Protein AF-A0AAV7VG58-F1 (afdb_monomer_lite)

Secondary structure (DSSP, 8-state):
---HHHHHHHHHHHHHH--EEETTEEE-------HHHHHHHHHTHHHHHHHHHTT--EEEETTTEEEEEETTEEEEESSHHHHHHHHHHHHHHTT--------------------PPP-

Structure (mmCIF, N/CA/C/O backbone):
data_AF-A0AAV7VG58-F1
#
_entry.id   AF-A0AAV7VG58-F1
#
loop_
_atom_site.group_PDB
_atom_site.id
_atom_site.type_symbol
_atom_site.label_atom_id
_atom_site.label_alt_id
_atom_site.label_comp_id
_atom_site.label_asym_id
_atom_site.label_entity_id
_atom_site.label_seq_id
_atom_site.pdbx_PDB_ins_code
_atom_site.Cartn_x
_atom_site.Cartn_y
_atom_site.Cartn_z
_atom_site.occupancy
_atom_site.B_iso_or_equiv
_atom_site.auth_seq_id
_atom_site.auth_comp_id
_atom_site.auth_asym_id
_atom_site.auth_atom_id
_atom_site.pdbx_PDB_model_num
ATOM 1 N N . MET A 1 1 ? 5.046 9.976 28.661 1.00 46.94 1 MET A N 1
ATOM 2 C CA . MET A 1 1 ? 5.224 10.058 27.193 1.00 46.94 1 MET A CA 1
ATOM 3 C C . MET A 1 1 ? 4.741 8.747 26.594 1.00 46.94 1 MET A C 1
ATOM 5 O O . MET A 1 1 ? 5.324 7.727 26.931 1.00 46.94 1 MET A O 1
ATOM 9 N N . LEU A 1 2 ? 3.675 8.738 25.785 1.00 56.25 2 LEU A N 1
ATOM 10 C CA . LEU A 1 2 ? 3.295 7.523 25.050 1.00 56.25 2 LEU A CA 1
ATOM 11 C C . LEU A 1 2 ? 4.379 7.208 24.012 1.00 56.25 2 LEU A C 1
ATOM 13 O O . LEU A 1 2 ? 4.715 8.056 23.184 1.00 56.25 2 LEU A O 1
ATOM 17 N N . SER A 1 3 ? 4.933 6.000 24.071 1.00 68.81 3 SER A N 1
ATOM 18 C CA . SER A 1 3 ? 5.950 5.541 23.130 1.00 68.81 3 SER A CA 1
ATOM 19 C C . SER A 1 3 ? 5.332 5.292 21.751 1.00 68.81 3 SER A C 1
ATOM 21 O O . SER A 1 3 ? 4.213 4.795 21.637 1.00 68.81 3 SER A O 1
ATOM 23 N N . CYS A 1 4 ? 6.070 5.576 20.672 1.00 63.97 4 CYS A N 1
ATOM 24 C CA . CYS A 1 4 ? 5.616 5.257 19.312 1.00 63.97 4 CYS A CA 1
ATOM 25 C C . CYS A 1 4 ? 5.359 3.755 19.108 1.00 63.97 4 CYS A C 1
ATOM 27 O O . CYS A 1 4 ? 4.553 3.380 18.256 1.00 63.97 4 CYS A O 1
ATOM 29 N N . ARG A 1 5 ? 6.013 2.905 19.912 1.00 69.44 5 ARG A N 1
ATOM 30 C CA . ARG A 1 5 ? 5.818 1.454 19.905 1.00 69.44 5 ARG A CA 1
ATOM 31 C C . ARG A 1 5 ? 4.409 1.065 20.355 1.00 69.44 5 ARG A C 1
ATOM 33 O O . ARG A 1 5 ? 3.781 0.254 19.684 1.00 69.44 5 ARG A O 1
ATOM 40 N N . ASP A 1 6 ? 3.903 1.698 21.411 1.00 78.62 6 ASP A N 1
ATOM 41 C CA . ASP A 1 6 ? 2.583 1.397 21.984 1.00 78.62 6 ASP A CA 1
ATOM 42 C C . ASP A 1 6 ? 1.442 1.810 21.045 1.00 78.62 6 ASP A C 1
ATOM 44 O O . ASP A 1 6 ? 0.390 1.171 20.983 1.00 78.62 6 ASP A O 1
ATOM 48 N N . ARG A 1 7 ? 1.668 2.856 20.241 1.00 78.56 7 ARG A N 1
ATOM 49 C CA . ARG A 1 7 ? 0.725 3.273 19.196 1.00 78.56 7 ARG A CA 1
ATOM 50 C C . ARG A 1 7 ? 0.580 2.201 18.116 1.00 78.56 7 ARG A C 1
ATOM 52 O O . ARG A 1 7 ? -0.534 1.837 17.753 1.00 78.56 7 ARG A O 1
ATOM 59 N N . TYR A 1 8 ? 1.702 1.685 17.610 1.00 78.44 8 TYR A N 1
ATOM 60 C CA . TYR A 1 8 ? 1.686 0.678 16.548 1.00 78.44 8 TYR A CA 1
ATOM 61 C C . TYR A 1 8 ? 1.123 -0.662 17.035 1.00 78.44 8 TYR A C 1
ATOM 63 O O . TYR A 1 8 ? 0.368 -1.304 16.309 1.00 78.44 8 TYR A O 1
ATOM 71 N N . THR A 1 9 ? 1.431 -1.073 18.270 1.00 84.25 9 THR A N 1
ATOM 72 C CA . THR A 1 9 ? 0.849 -2.290 18.858 1.00 84.25 9 THR A CA 1
ATOM 73 C C . THR A 1 9 ? -0.660 -2.165 19.033 1.00 84.25 9 THR A C 1
ATOM 75 O O . THR A 1 9 ? -1.371 -3.107 18.699 1.00 84.25 9 THR A O 1
ATOM 78 N N . THR A 1 10 ? -1.159 -1.006 19.470 1.00 84.88 10 THR A N 1
ATOM 79 C CA . THR A 1 10 ? -2.603 -0.762 19.609 1.00 84.88 10 THR A CA 1
ATOM 80 C C . THR A 1 10 ? -3.321 -0.856 18.263 1.00 84.88 10 THR A C 1
ATOM 82 O O . THR A 1 10 ? -4.306 -1.580 18.152 1.00 84.88 10 THR A O 1
ATOM 85 N N . LEU A 1 11 ? -2.803 -0.194 17.220 1.00 83.75 11 LEU A N 1
ATOM 86 C CA . LEU A 1 11 ? -3.375 -0.266 15.867 1.00 83.75 11 LEU A CA 1
ATOM 87 C C . LEU A 1 11 ? -3.339 -1.689 15.302 1.00 83.75 11 LEU A C 1
ATOM 89 O O . LEU A 1 11 ? -4.311 -2.151 14.712 1.00 83.75 11 LEU A O 1
ATOM 93 N N . ARG A 1 12 ? -2.238 -2.412 15.522 1.00 83.69 12 ARG A N 1
ATOM 94 C CA . ARG A 1 12 ? -2.112 -3.803 15.090 1.00 83.69 12 ARG A CA 1
ATOM 95 C C . ARG A 1 12 ? -3.143 -4.702 15.774 1.00 83.69 12 ARG A C 1
ATOM 97 O O . ARG A 1 12 ? -3.837 -5.445 15.091 1.00 83.69 12 ARG A O 1
ATOM 104 N N . LEU A 1 13 ? -3.266 -4.610 17.099 1.00 87.00 13 LEU A N 1
ATOM 105 C CA . LEU A 1 13 ? -4.247 -5.382 17.868 1.00 87.00 13 LEU A CA 1
ATOM 106 C C . LEU A 1 13 ? -5.684 -5.034 17.467 1.00 87.00 13 LEU A C 1
ATOM 108 O O . LEU A 1 13 ? -6.536 -5.915 17.438 1.00 87.00 13 LEU A O 1
ATOM 112 N N . ALA A 1 14 ? -5.945 -3.769 17.142 1.00 84.50 14 ALA A N 1
ATOM 113 C CA . ALA A 1 14 ? -7.234 -3.313 16.646 1.00 84.50 14 ALA A CA 1
ATOM 114 C C . ALA A 1 14 ? -7.604 -3.937 15.293 1.00 84.50 14 ALA A C 1
ATOM 116 O O . ALA A 1 14 ? -8.746 -4.350 15.105 1.00 84.50 14 ALA A O 1
ATOM 117 N N . TRP A 1 15 ? -6.648 -4.034 14.367 1.00 80.81 15 TRP A N 1
ATOM 118 C CA . TRP A 1 15 ? -6.868 -4.636 13.049 1.00 80.81 15 TRP A CA 1
ATOM 119 C C . TRP A 1 15 ? -6.936 -6.160 13.076 1.00 80.81 15 TRP A C 1
ATOM 121 O O . TRP A 1 15 ? -7.698 -6.739 12.313 1.00 80.81 15 TRP A O 1
ATOM 131 N N . GLU A 1 16 ? -6.171 -6.817 13.949 1.00 84.25 16 GLU A N 1
ATOM 132 C CA . GLU A 1 16 ? -6.197 -8.280 14.075 1.00 84.25 16 GLU A CA 1
ATOM 133 C C . GLU A 1 16 ? -7.498 -8.799 14.708 1.00 84.25 16 GLU A C 1
ATOM 135 O O . GLU A 1 16 ? -7.844 -9.959 14.501 1.00 84.25 16 GLU A O 1
ATOM 140 N N . ARG A 1 17 ? -8.201 -7.981 15.506 1.00 79.69 17 ARG A N 1
ATOM 141 C CA . ARG A 1 17 ? -9.309 -8.466 16.343 1.00 79.69 17 ARG A CA 1
ATOM 142 C C . ARG A 1 17 ? -10.713 -8.380 15.739 1.00 79.69 17 ARG A C 1
ATOM 144 O O . ARG A 1 17 ? -11.543 -9.103 16.265 1.00 79.69 17 ARG A O 1
ATOM 151 N N . GLU A 1 18 ? -10.941 -7.603 14.670 1.00 68.12 18 GLU A N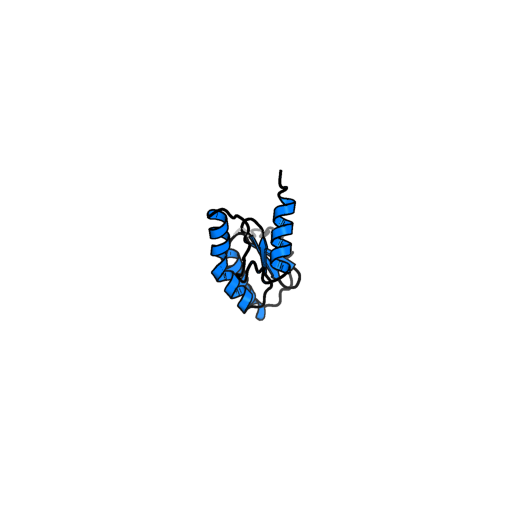 1
ATOM 152 C CA . GLU A 1 18 ? -12.230 -7.387 13.956 1.00 68.12 18 GLU A CA 1
ATOM 153 C C . GLU A 1 18 ? -13.510 -7.189 14.823 1.00 68.12 18 GLU A C 1
ATOM 155 O O . GLU A 1 18 ? -13.581 -7.490 16.008 1.00 68.12 18 GLU A O 1
ATOM 160 N N . PRO A 1 19 ? -14.571 -6.612 14.237 1.00 71.50 19 PRO A N 1
ATOM 161 C CA . PRO A 1 19 ? -14.864 -5.185 14.372 1.00 71.50 19 PRO A CA 1
ATOM 162 C C . PRO A 1 19 ? -14.831 -4.673 15.825 1.00 71.50 19 PRO A C 1
ATOM 164 O O . PRO A 1 19 ? -15.573 -5.125 16.696 1.00 71.50 19 PRO A O 1
ATOM 167 N N . LEU A 1 20 ? -14.033 -3.628 16.061 1.00 82.69 20 LEU A N 1
ATOM 168 C CA . LEU A 1 20 ? -14.108 -2.844 17.293 1.00 82.69 20 LEU A CA 1
ATOM 169 C C . LEU A 1 20 ? -15.486 -2.190 17.386 1.00 82.69 20 LEU A C 1
ATOM 171 O O . LEU A 1 20 ? -15.853 -1.376 16.541 1.00 82.69 20 LEU A O 1
ATOM 175 N N . GLN A 1 21 ? -16.242 -2.549 18.416 1.00 86.94 21 GLN A N 1
ATOM 176 C CA . GLN A 1 21 ? -17.542 -1.962 18.703 1.00 86.94 21 GLN A CA 1
ATOM 177 C C . GLN A 1 21 ? -17.473 -1.209 20.024 1.00 86.94 21 GLN A C 1
ATOM 179 O O . GLN A 1 21 ? -16.997 -1.743 21.025 1.00 86.94 21 GLN A O 1
ATOM 184 N N . ASN A 1 22 ? -17.968 0.023 20.027 1.00 82.00 22 ASN A N 1
ATOM 185 C CA . ASN A 1 22 ? -18.225 0.773 21.247 1.00 82.00 22 ASN A CA 1
ATOM 186 C C . ASN A 1 22 ? -19.676 1.239 21.229 1.00 82.00 22 ASN A C 1
ATOM 188 O O . ASN A 1 22 ? -20.088 1.893 20.275 1.00 82.00 22 ASN A O 1
ATOM 192 N N . GLU A 1 23 ? -20.450 0.868 22.249 1.00 85.94 23 GLU A N 1
ATOM 193 C CA . GLU A 1 23 ? -21.863 1.265 22.388 1.00 85.94 23 GLU A CA 1
ATOM 194 C C . GLU A 1 23 ? -22.712 0.981 21.128 1.00 85.94 23 GLU A C 1
ATOM 196 O O . GLU A 1 23 ? -23.576 1.758 20.735 1.00 85.94 23 GLU A O 1
ATOM 201 N N . GLY A 1 24 ? -22.434 -0.138 20.448 1.00 86.44 24 GLY A N 1
ATOM 202 C CA . GLY A 1 24 ? -23.120 -0.529 19.210 1.00 86.44 24 GLY A CA 1
ATOM 203 C C . GLY A 1 24 ? -22.631 0.178 17.938 1.00 86.44 24 GLY A C 1
ATOM 204 O O . GLY A 1 24 ? -23.105 -0.146 16.852 1.00 86.44 24 GLY A O 1
ATOM 205 N N . SER A 1 25 ? -21.660 1.090 18.036 1.00 85.19 25 SER A N 1
ATOM 206 C CA . SER A 1 25 ? -21.033 1.762 16.891 1.00 85.19 25 SER A CA 1
ATOM 207 C C . SER A 1 25 ? -19.719 1.092 16.494 1.00 85.19 25 SER A C 1
ATOM 209 O O . SER A 1 25 ? -18.881 0.792 17.346 1.00 85.19 25 SER A O 1
ATOM 211 N N . MET A 1 26 ? -19.513 0.887 15.190 1.00 85.88 26 MET A N 1
ATOM 212 C CA . MET A 1 26 ? -18.264 0.344 14.655 1.00 85.88 26 MET A CA 1
ATOM 213 C C . MET A 1 26 ? -17.176 1.420 14.648 1.00 85.88 26 MET A C 1
ATOM 215 O O . MET A 1 26 ? -17.317 2.458 14.002 1.00 85.88 26 MET A O 1
ATOM 219 N N . LEU A 1 27 ? -16.076 1.148 15.341 1.00 84.94 27 LEU A N 1
ATOM 220 C CA . LEU A 1 27 ? -14.896 1.998 15.369 1.00 84.94 27 LEU A CA 1
ATOM 221 C C . LEU A 1 27 ? -13.839 1.455 14.410 1.00 84.94 27 LEU A C 1
ATOM 223 O O . LEU A 1 27 ? -13.434 0.296 14.480 1.00 84.94 27 LEU A O 1
ATOM 227 N N . LEU A 1 28 ? -13.358 2.333 13.535 1.00 81.62 28 LEU A N 1
ATOM 228 C CA . LEU A 1 28 ? -12.239 2.069 12.641 1.00 81.62 28 LEU A CA 1
ATOM 229 C C . LEU A 1 28 ? -11.055 2.907 13.110 1.00 81.62 28 LEU A C 1
ATOM 231 O O . LEU A 1 28 ? -11.125 4.135 13.129 1.00 81.62 28 LEU A O 1
ATOM 235 N N . LEU A 1 29 ? -9.972 2.241 13.500 1.00 82.62 29 LEU A N 1
ATOM 236 C CA . LEU A 1 29 ? -8.737 2.916 13.877 1.00 82.62 29 LEU A CA 1
ATOM 237 C C . LEU A 1 29 ? -7.799 2.964 12.675 1.00 82.62 29 LEU A C 1
ATOM 239 O O . LEU A 1 29 ? -7.496 1.936 12.066 1.00 82.62 29 LEU A O 1
ATOM 243 N N . PHE A 1 30 ? -7.320 4.164 12.361 1.00 76.88 30 PHE A N 1
ATOM 244 C CA . PHE A 1 30 ? -6.329 4.407 11.322 1.00 76.88 30 PHE A CA 1
ATOM 245 C C . PHE A 1 30 ? -5.118 5.121 11.933 1.00 76.88 30 PHE A C 1
ATOM 247 O O . PHE A 1 30 ? -5.272 5.880 12.888 1.00 76.88 30 PHE A O 1
ATOM 254 N N . PRO A 1 31 ? -3.904 4.882 11.422 1.00 77.62 31 PRO A N 1
ATOM 255 C CA . PRO A 1 31 ? -2.741 5.677 11.787 1.00 77.62 31 PRO A CA 1
ATOM 256 C C . PRO A 1 31 ? -2.888 7.131 11.317 1.00 77.62 31 PRO A C 1
ATOM 258 O O . PRO A 1 31 ? -3.419 7.393 10.237 1.00 77.62 31 PRO A O 1
ATOM 261 N N . ASP A 1 32 ? -2.332 8.060 12.096 1.00 81.56 32 ASP A N 1
ATOM 262 C CA . ASP A 1 32 ? -2.250 9.479 11.737 1.00 81.56 32 ASP A CA 1
ATOM 263 C C . ASP A 1 32 ? -1.202 9.688 10.637 1.00 81.56 32 ASP A C 1
ATOM 265 O O . ASP A 1 32 ? -0.007 9.859 10.895 1.00 81.56 32 ASP A O 1
ATOM 269 N N . PHE A 1 33 ? -1.642 9.625 9.385 1.00 77.69 33 PHE A N 1
ATOM 270 C CA . PHE A 1 33 ? -0.803 9.905 8.225 1.00 77.69 33 PHE A CA 1
ATOM 271 C C . PHE A 1 33 ? -0.917 11.368 7.803 1.00 77.69 33 PHE A C 1
ATOM 273 O O . PHE A 1 33 ? -1.996 11.955 7.820 1.00 77.69 33 PHE A O 1
ATOM 280 N N . THR A 1 34 ? 0.204 11.955 7.380 1.00 83.44 34 THR A N 1
ATOM 281 C CA . THR A 1 34 ? 0.189 13.271 6.732 1.00 83.44 34 THR A CA 1
ATOM 282 C C . THR A 1 34 ? -0.512 13.176 5.375 1.00 83.44 34 THR A C 1
ATOM 284 O O . THR A 1 34 ? -0.525 12.112 4.749 1.00 83.44 34 THR A O 1
ATOM 287 N N . LEU A 1 35 ? -1.049 14.297 4.881 1.00 83.94 35 LEU A N 1
ATOM 288 C CA . LEU A 1 35 ? -1.733 14.344 3.583 1.00 83.94 35 LEU A CA 1
ATOM 289 C C . LEU A 1 35 ? -0.857 13.778 2.451 1.00 83.94 35 LEU A C 1
ATOM 291 O O . LEU A 1 35 ? -1.293 12.906 1.708 1.00 83.94 35 LEU A O 1
ATOM 295 N N . ALA A 1 36 ? 0.416 14.180 2.395 1.00 82.25 36 ALA A N 1
ATOM 296 C CA . ALA A 1 36 ? 1.369 13.696 1.394 1.00 82.25 36 ALA A CA 1
ATOM 297 C C . ALA A 1 36 ? 1.556 12.165 1.429 1.00 82.25 36 ALA A C 1
ATOM 299 O O . ALA A 1 36 ? 1.733 11.523 0.392 1.00 82.25 36 ALA A O 1
ATOM 300 N N . MET A 1 37 ? 1.494 11.560 2.619 1.00 82.31 37 MET A N 1
ATOM 301 C CA . MET A 1 37 ? 1.597 10.113 2.781 1.00 82.31 37 MET A CA 1
ATOM 302 C C . MET A 1 37 ? 0.321 9.398 2.315 1.00 82.31 37 MET A C 1
ATOM 304 O O . MET A 1 37 ? 0.404 8.371 1.634 1.00 82.31 37 MET A O 1
ATOM 308 N N . GLN A 1 38 ? -0.854 9.949 2.637 1.00 83.31 38 GLN A N 1
ATOM 309 C CA . GLN A 1 38 ? -2.139 9.435 2.156 1.00 83.31 38 GLN A CA 1
ATOM 310 C C . GLN A 1 38 ? -2.217 9.503 0.629 1.00 83.31 38 GLN A C 1
ATOM 312 O O . GLN A 1 38 ? -2.548 8.505 -0.009 1.00 83.31 38 GLN A O 1
ATOM 317 N N . GLU A 1 39 ? -1.823 10.629 0.037 1.00 86.62 39 GLU A N 1
ATOM 318 C CA . GLU A 1 39 ? -1.729 10.802 -1.413 1.00 86.62 39 GLU A CA 1
ATOM 319 C C . GLU A 1 39 ? -0.763 9.790 -2.039 1.00 86.62 39 GLU A C 1
ATOM 321 O O . GLU A 1 39 ? -1.099 9.151 -3.036 1.00 86.62 39 GLU A O 1
ATOM 326 N N . GLY A 1 40 ? 0.409 9.577 -1.433 1.00 84.50 40 GLY A N 1
ATOM 327 C CA . GLY A 1 40 ? 1.356 8.540 -1.848 1.00 84.50 40 GLY A CA 1
ATOM 328 C C . GLY A 1 40 ? 0.726 7.146 -1.859 1.00 84.50 40 GLY A C 1
ATOM 329 O O . GLY A 1 40 ? 0.789 6.441 -2.864 1.00 84.50 40 GLY A O 1
ATOM 330 N N . CYS A 1 41 ? 0.041 6.767 -0.780 1.00 82.38 41 CYS A N 1
ATOM 331 C CA . CYS A 1 41 ? -0.661 5.486 -0.675 1.00 82.38 41 CYS A CA 1
ATOM 332 C C . CYS A 1 41 ? -1.834 5.360 -1.666 1.00 82.38 41 CYS A C 1
ATOM 334 O O . CYS A 1 41 ? -2.132 4.248 -2.124 1.00 82.38 41 CYS A O 1
ATOM 336 N N . GLN A 1 42 ? -2.486 6.481 -1.990 1.00 85.00 42 GLN A N 1
ATOM 337 C CA . GLN A 1 42 ? -3.600 6.573 -2.933 1.00 85.00 42 GLN A CA 1
ATOM 338 C C . GLN A 1 42 ? -3.139 6.415 -4.385 1.00 85.00 42 GLN A C 1
ATOM 340 O O . GLN A 1 42 ? -3.858 5.820 -5.188 1.00 85.00 42 GLN A O 1
ATOM 345 N N . LYS A 1 43 ? -1.922 6.859 -4.730 1.00 86.25 43 LYS A N 1
ATOM 346 C CA . LYS A 1 43 ? -1.335 6.648 -6.070 1.00 86.25 43 LYS A CA 1
ATOM 347 C C . LYS A 1 43 ? -1.254 5.165 -6.444 1.00 86.25 43 LYS A C 1
ATOM 349 O O . LYS A 1 43 ? -1.401 4.813 -7.610 1.00 86.25 43 LYS A O 1
ATOM 354 N N . TYR A 1 44 ? -1.102 4.281 -5.458 1.00 84.19 44 TYR A N 1
ATOM 355 C CA . TYR A 1 44 ? -1.095 2.834 -5.677 1.00 84.19 44 TYR A CA 1
ATOM 356 C C . TYR A 1 44 ? -2.490 2.207 -5.786 1.00 84.19 44 TYR A C 1
ATOM 358 O O . TYR A 1 44 ? -2.579 1.003 -6.002 1.00 84.19 44 TYR A O 1
ATOM 366 N N . SER A 1 45 ? -3.589 2.952 -5.634 1.00 84.50 45 SER A N 1
ATOM 367 C CA . SER A 1 45 ? -4.944 2.375 -5.624 1.00 84.50 45 SER A CA 1
ATOM 368 C C . SER A 1 45 ? -5.294 1.633 -6.916 1.00 84.50 45 SER A C 1
ATOM 370 O O . SER A 1 45 ? -5.856 0.541 -6.851 1.00 84.50 45 SER A O 1
ATOM 372 N N . VAL A 1 46 ? -4.888 2.166 -8.073 1.00 84.88 46 VAL A N 1
ATOM 373 C CA . VAL A 1 46 ? -5.074 1.502 -9.376 1.00 84.88 46 VAL A CA 1
ATOM 374 C C . VAL A 1 46 ? -4.285 0.190 -9.428 1.00 84.88 46 VAL A C 1
ATOM 376 O O . VAL A 1 46 ? -4.826 -0.858 -9.770 1.00 84.88 46 VAL A O 1
ATOM 379 N N . VAL A 1 47 ? -3.024 0.233 -8.997 1.00 86.31 47 VAL A N 1
ATOM 380 C CA . VAL A 1 47 ? -2.103 -0.910 -9.002 1.00 86.31 47 VAL A CA 1
ATOM 381 C C . VAL A 1 47 ? -2.55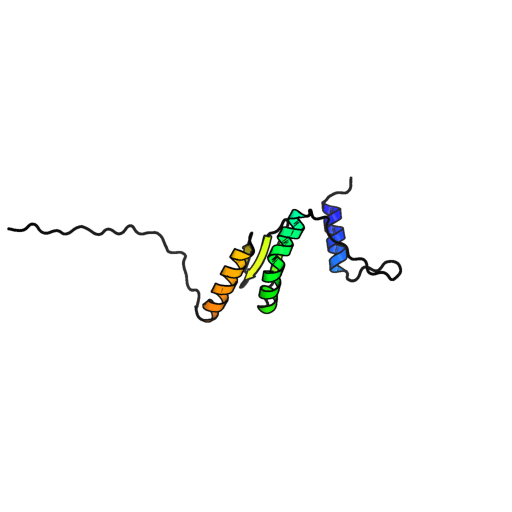7 -2.016 -8.048 1.00 86.31 47 VAL A C 1
ATOM 383 O O . VAL A 1 47 ? -2.499 -3.191 -8.398 1.00 86.31 47 VAL A O 1
ATOM 386 N N . LYS A 1 48 ? -3.076 -1.663 -6.865 1.00 87.19 48 LYS A N 1
ATOM 387 C CA . LYS A 1 48 ? -3.636 -2.629 -5.905 1.00 87.19 48 LYS A CA 1
ATOM 388 C C . LYS A 1 48 ? -4.739 -3.466 -6.537 1.00 87.19 48 LYS A C 1
ATOM 390 O O . LYS A 1 48 ? -4.801 -4.662 -6.279 1.00 87.19 48 LYS A O 1
ATOM 395 N N . ASN A 1 49 ? -5.604 -2.851 -7.345 1.00 86.38 49 ASN A N 1
ATOM 396 C CA . ASN A 1 49 ? -6.682 -3.582 -7.999 1.00 86.38 49 ASN A CA 1
ATOM 397 C C . ASN A 1 49 ? -6.130 -4.602 -9.002 1.00 86.38 49 ASN A C 1
ATOM 399 O O . ASN A 1 49 ? -6.536 -5.762 -8.979 1.00 86.38 49 ASN A O 1
ATOM 403 N N . THR A 1 50 ? -5.143 -4.203 -9.807 1.00 85.25 50 THR A N 1
ATOM 404 C CA . THR A 1 50 ? -4.445 -5.107 -10.732 1.00 85.25 50 THR A CA 1
ATOM 405 C C . THR A 1 50 ? -3.782 -6.270 -9.993 1.00 85.25 50 THR A C 1
ATOM 407 O O . THR A 1 50 ? -3.997 -7.421 -10.364 1.00 85.25 50 THR A O 1
ATOM 410 N N . LEU A 1 51 ? -3.052 -6.001 -8.905 1.00 86.88 51 LEU A N 1
ATOM 411 C CA . LEU A 1 51 ? -2.390 -7.040 -8.106 1.00 86.88 51 LEU A CA 1
ATOM 412 C C . LEU A 1 51 ? -3.394 -8.010 -7.465 1.00 86.88 51 LEU A C 1
ATOM 414 O O . LEU A 1 51 ? -3.166 -9.218 -7.479 1.00 86.88 51 LEU A O 1
ATOM 418 N N . ARG A 1 52 ? -4.534 -7.503 -6.970 1.00 86.25 52 ARG A N 1
ATOM 419 C CA . ARG A 1 52 ? -5.638 -8.337 -6.459 1.00 86.25 52 ARG A CA 1
ATOM 420 C C . ARG A 1 52 ? -6.221 -9.233 -7.545 1.00 86.25 52 ARG A C 1
ATOM 422 O O . ARG A 1 52 ? -6.409 -10.419 -7.299 1.00 86.25 52 ARG A O 1
ATOM 429 N N . CYS A 1 53 ? -6.465 -8.691 -8.740 1.00 83.38 53 CYS A N 1
ATOM 430 C CA . CYS A 1 53 ? -6.966 -9.466 -9.879 1.00 83.38 53 CYS A CA 1
ATOM 431 C C . CYS A 1 53 ? -5.970 -10.548 -10.326 1.00 83.38 53 CYS A C 1
ATOM 433 O O . CYS A 1 53 ? -6.378 -11.604 -10.797 1.00 83.38 53 CYS A O 1
ATOM 435 N N . GLN A 1 54 ? -4.668 -10.304 -10.159 1.00 82.12 54 GLN A N 1
ATOM 436 C CA . GLN A 1 54 ? -3.604 -11.269 -10.447 1.00 82.12 54 GLN A CA 1
ATOM 437 C C . GLN A 1 54 ? -3.344 -12.266 -9.304 1.00 82.12 54 GLN A C 1
ATOM 439 O O . GLN A 1 54 ? -2.528 -13.170 -9.471 1.00 82.12 54 GLN A O 1
ATOM 444 N N . GLY A 1 55 ? -4.011 -12.120 -8.154 1.00 83.56 55 GLY A N 1
ATOM 445 C CA . GLY A 1 55 ? -3.823 -12.985 -6.986 1.00 83.56 55 GLY A CA 1
ATOM 446 C C . GLY A 1 55 ? -2.475 -12.807 -6.275 1.00 83.56 55 GLY A C 1
ATOM 447 O O . GLY A 1 55 ? -2.076 -13.670 -5.496 1.00 83.56 55 GLY A O 1
ATOM 448 N N . LEU A 1 56 ? -1.763 -11.703 -6.527 1.00 85.81 56 LEU A N 1
ATOM 449 C CA . LEU A 1 56 ? -0.467 -11.423 -5.912 1.00 85.81 56 LEU A CA 1
ATOM 450 C C . LEU A 1 56 ? -0.649 -10.808 -4.522 1.00 85.81 56 LEU A C 1
ATOM 452 O O . LEU A 1 56 ? -1.415 -9.856 -4.334 1.00 85.81 56 LEU A O 1
ATOM 456 N N . LYS A 1 57 ? 0.095 -11.325 -3.540 1.00 87.75 57 LYS A N 1
ATOM 457 C CA . LYS A 1 57 ? 0.137 -10.732 -2.201 1.00 87.75 57 LYS A CA 1
ATOM 458 C C . LYS A 1 57 ? 0.958 -9.452 -2.247 1.00 87.75 57 LYS A C 1
ATOM 460 O O . LYS A 1 57 ? 2.047 -9.409 -2.818 1.00 87.75 57 LYS A O 1
ATOM 465 N N . TYR A 1 58 ? 0.451 -8.412 -1.603 1.00 89.56 58 TYR A N 1
ATOM 466 C CA . TYR A 1 58 ? 1.149 -7.142 -1.498 1.00 89.56 58 TYR A CA 1
ATOM 467 C C . TYR A 1 58 ? 0.951 -6.520 -0.119 1.00 89.56 58 TYR A C 1
ATOM 469 O O . TYR A 1 58 ? -0.011 -6.819 0.589 1.00 89.56 58 TYR A O 1
ATOM 477 N N . ASN A 1 59 ? 1.862 -5.628 0.251 1.00 86.38 59 ASN A N 1
ATOM 478 C CA . ASN A 1 59 ? 1.792 -4.833 1.465 1.00 86.38 59 ASN A CA 1
ATOM 479 C C . ASN A 1 59 ? 2.319 -3.418 1.196 1.00 86.38 59 ASN A C 1
ATOM 481 O O . ASN A 1 59 ? 3.232 -3.244 0.392 1.00 86.38 59 ASN A O 1
ATOM 485 N N . ILE A 1 60 ? 1.769 -2.407 1.867 1.00 83.94 60 ILE A N 1
ATOM 486 C CA . ILE A 1 60 ? 2.335 -1.054 1.843 1.00 83.94 60 ILE A CA 1
ATOM 487 C C . ILE A 1 60 ? 3.239 -0.895 3.056 1.00 83.94 60 ILE A C 1
ATOM 489 O O . ILE A 1 60 ? 2.799 -1.015 4.198 1.00 83.94 60 ILE A O 1
ATOM 493 N N . LEU A 1 61 ? 4.504 -0.591 2.800 1.00 81.50 61 LEU A N 1
ATOM 494 C CA . LEU A 1 61 ? 5.452 -0.190 3.823 1.00 81.50 61 LEU A CA 1
ATOM 495 C C . LEU A 1 61 ? 5.391 1.326 4.005 1.00 81.50 61 LEU A C 1
ATOM 497 O O . LEU A 1 61 ? 5.274 2.091 3.042 1.00 81.50 61 LEU A O 1
ATOM 501 N N . TYR A 1 62 ? 5.512 1.754 5.258 1.00 70.31 62 TYR A N 1
ATOM 502 C CA . TYR A 1 62 ? 5.709 3.158 5.584 1.00 70.31 62 TYR A CA 1
ATOM 503 C C . TYR A 1 62 ? 7.008 3.668 4.931 1.00 70.31 62 TYR A C 1
ATOM 505 O O . TYR A 1 62 ? 8.019 2.964 5.004 1.00 70.31 62 TYR A O 1
ATOM 513 N N . PRO A 1 63 ? 7.037 4.886 4.358 1.00 66.12 63 PRO A N 1
ATOM 514 C CA . PRO A 1 63 ? 5.933 5.847 4.249 1.00 66.12 63 PRO A CA 1
ATOM 515 C C . PRO A 1 63 ? 5.018 5.657 3.020 1.00 66.12 63 PRO A C 1
ATOM 517 O O . PRO A 1 63 ? 3.850 6.007 3.091 1.00 66.12 63 PRO A O 1
ATOM 520 N N . ALA A 1 64 ? 5.485 5.106 1.898 1.00 82.88 64 ALA A N 1
ATOM 521 C CA . ALA A 1 64 ? 4.639 4.877 0.714 1.00 82.88 64 ALA A CA 1
ATOM 522 C C . ALA A 1 64 ? 5.316 3.937 -0.298 1.00 82.88 64 ALA A C 1
ATOM 524 O O . ALA A 1 64 ? 5.412 4.250 -1.486 1.00 82.88 64 ALA A O 1
ATOM 525 N N . LEU A 1 65 ? 5.831 2.803 0.174 1.00 83.31 65 LEU A N 1
ATOM 526 C CA . LEU A 1 65 ? 6.481 1.809 -0.682 1.00 83.31 65 LEU A CA 1
ATOM 527 C C . LEU A 1 65 ? 5.571 0.595 -0.838 1.00 83.31 65 LEU A C 1
ATOM 529 O O . LEU A 1 65 ? 5.024 0.100 0.148 1.00 83.31 65 LEU A O 1
ATOM 533 N N . LEU A 1 66 ? 5.415 0.092 -2.058 1.00 87.75 66 LEU A N 1
ATOM 534 C CA . LEU A 1 66 ? 4.627 -1.108 -2.314 1.00 87.75 66 LEU A CA 1
ATOM 535 C C . LEU A 1 66 ? 5.546 -2.328 -2.344 1.00 87.75 66 LEU A C 1
ATOM 537 O O . LEU A 1 66 ? 6.393 -2.451 -3.221 1.00 87.75 66 LEU A O 1
ATOM 541 N N . ARG A 1 67 ? 5.368 -3.246 -1.396 1.00 88.38 67 ARG A N 1
ATOM 542 C CA . ARG A 1 67 ? 6.018 -4.558 -1.389 1.00 88.38 67 ARG A CA 1
ATOM 543 C C . ARG A 1 67 ? 5.095 -5.571 -2.053 1.00 88.38 67 ARG A C 1
ATOM 545 O O . ARG A 1 67 ? 3.967 -5.737 -1.599 1.00 88.38 67 ARG A O 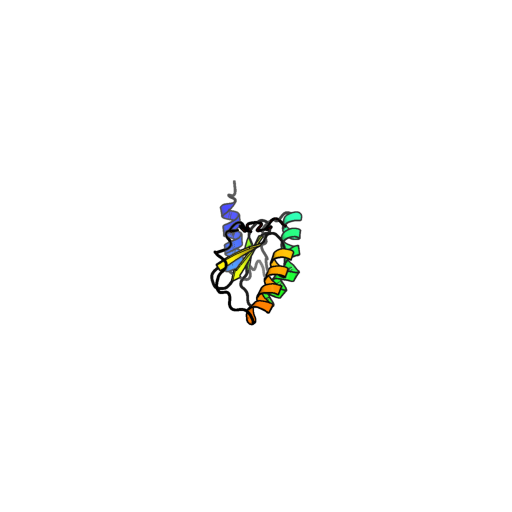1
ATOM 552 N N . VAL A 1 68 ? 5.575 -6.271 -3.071 1.00 88.19 68 VAL A N 1
ATOM 553 C CA . VAL A 1 68 ? 4.847 -7.346 -3.761 1.00 88.19 68 VAL A CA 1
ATOM 554 C C . VAL A 1 68 ? 5.606 -8.654 -3.566 1.00 88.19 68 VAL A C 1
ATOM 556 O O . VAL A 1 68 ? 6.833 -8.675 -3.634 1.00 88.19 68 VAL A O 1
ATOM 559 N N . GLU A 1 69 ? 4.888 -9.731 -3.261 1.00 86.44 69 GLU A N 1
ATOM 560 C CA . GLU A 1 69 ? 5.437 -11.086 -3.193 1.00 86.44 69 GLU A CA 1
ATOM 561 C C . GLU A 1 69 ? 5.278 -11.774 -4.549 1.00 86.44 69 GLU A C 1
ATOM 563 O O . GLU A 1 69 ? 4.170 -11.890 -5.075 1.00 86.44 69 GLU A O 1
ATOM 568 N N . ILE A 1 70 ? 6.399 -12.212 -5.107 1.00 82.31 70 ILE A N 1
ATOM 569 C CA . ILE A 1 70 ? 6.525 -12.819 -6.425 1.00 82.31 70 ILE A CA 1
ATOM 570 C C . ILE A 1 70 ? 7.355 -14.082 -6.260 1.00 82.31 70 ILE A C 1
ATOM 572 O O . ILE A 1 70 ? 8.529 -13.996 -5.917 1.00 82.31 70 ILE A O 1
ATOM 576 N N . ASP A 1 71 ? 6.746 -15.247 -6.481 1.00 80.81 71 ASP A N 1
ATOM 577 C CA . ASP A 1 71 ? 7.455 -16.533 -6.543 1.00 80.81 71 ASP A CA 1
ATOM 578 C C . ASP A 1 71 ? 8.361 -16.788 -5.310 1.00 80.81 71 ASP A C 1
ATOM 580 O O . ASP A 1 71 ? 9.454 -17.339 -5.399 1.00 80.81 71 ASP A O 1
ATOM 584 N N . GLY A 1 72 ? 7.899 -16.346 -4.130 1.00 82.81 72 GLY A N 1
ATOM 585 C CA . GLY A 1 72 ? 8.615 -16.452 -2.850 1.00 82.81 72 GLY A CA 1
ATOM 586 C C . GLY A 1 72 ? 9.622 -15.329 -2.560 1.00 82.81 72 GLY A C 1
ATOM 587 O O . GLY A 1 72 ? 10.165 -15.272 -1.457 1.00 82.81 72 GLY A O 1
ATOM 588 N N . GLN A 1 73 ? 9.852 -14.412 -3.500 1.00 85.06 73 GLN A N 1
ATOM 589 C CA . GLN A 1 73 ? 10.678 -13.217 -3.324 1.00 85.06 73 GLN A CA 1
ATOM 590 C C . GLN A 1 73 ? 9.830 -11.965 -3.102 1.00 85.06 73 GLN A C 1
ATOM 592 O O . GLN A 1 73 ? 8.656 -11.898 -3.461 1.00 85.06 73 GLN A O 1
ATOM 597 N N . HIS A 1 74 ? 10.430 -10.944 -2.492 1.00 85.50 74 HIS A N 1
ATOM 598 C CA . HIS A 1 74 ? 9.765 -9.671 -2.242 1.00 85.50 74 HIS A CA 1
ATOM 599 C C . HIS A 1 74 ? 10.419 -8.552 -3.042 1.00 85.50 74 HIS A C 1
ATOM 601 O O . HIS A 1 74 ? 11.576 -8.214 -2.802 1.00 85.50 74 HIS A O 1
ATOM 607 N N . CYS A 1 75 ? 9.649 -7.933 -3.929 1.00 87.19 75 CYS A N 1
ATOM 608 C CA . CYS A 1 75 ? 10.056 -6.739 -4.661 1.00 87.19 75 CYS A CA 1
ATOM 609 C C . CYS A 1 75 ? 9.440 -5.507 -3.995 1.00 87.19 75 CYS A C 1
ATOM 611 O O . CYS A 1 75 ? 8.276 -5.538 -3.589 1.00 87.19 75 CYS A O 1
ATOM 613 N N . ILE A 1 76 ? 10.215 -4.432 -3.856 1.00 87.31 76 ILE A N 1
ATOM 614 C CA . ILE A 1 76 ? 9.764 -3.171 -3.258 1.00 87.31 76 ILE A CA 1
ATOM 615 C C . ILE A 1 76 ? 9.791 -2.097 -4.338 1.00 87.31 76 ILE A C 1
ATOM 617 O O . ILE A 1 76 ? 10.814 -1.897 -4.985 1.00 87.31 76 ILE A O 1
ATOM 621 N N . PHE A 1 77 ? 8.675 -1.396 -4.493 1.00 86.75 77 PHE A N 1
ATOM 622 C CA . PHE A 1 77 ? 8.487 -0.363 -5.500 1.00 86.75 77 PHE A CA 1
ATOM 623 C C . PHE A 1 77 ? 8.193 0.981 -4.840 1.00 86.75 77 PHE A C 1
ATOM 625 O O . PHE A 1 77 ? 7.402 1.065 -3.894 1.00 86.75 77 PHE A O 1
ATOM 632 N N . SER A 1 78 ? 8.825 2.030 -5.363 1.00 83.44 78 SER A N 1
ATOM 633 C CA . SER A 1 78 ? 8.676 3.409 -4.882 1.00 83.44 78 SER A CA 1
ATOM 634 C C . SER A 1 78 ? 7.700 4.228 -5.721 1.00 83.44 78 SER A C 1
ATOM 636 O O . SER A 1 78 ? 7.272 5.299 -5.284 1.00 83.44 78 SER A O 1
ATOM 638 N N . THR A 1 79 ? 7.342 3.746 -6.915 1.00 85.06 79 THR A N 1
ATOM 639 C CA . THR A 1 79 ? 6.366 4.401 -7.783 1.00 85.06 79 THR A CA 1
ATOM 640 C C . THR A 1 79 ? 5.350 3.400 -8.334 1.00 85.06 79 THR A C 1
ATOM 642 O O . THR A 1 79 ? 5.657 2.220 -8.505 1.00 85.06 79 THR A O 1
ATOM 645 N N . PRO A 1 80 ? 4.111 3.837 -8.625 1.00 85.44 80 PRO A N 1
ATOM 646 C CA . PRO A 1 80 ? 3.116 2.970 -9.250 1.00 85.44 80 PRO A CA 1
ATOM 647 C C . PRO A 1 80 ? 3.477 2.614 -10.700 1.00 85.44 80 PRO A C 1
ATOM 649 O O . PRO A 1 80 ? 3.033 1.576 -11.182 1.00 85.44 80 PRO A O 1
ATOM 652 N N . ALA A 1 81 ? 4.265 3.453 -11.384 1.00 84.75 81 ALA A N 1
ATOM 653 C CA . ALA A 1 81 ? 4.689 3.222 -12.762 1.00 84.75 81 ALA A CA 1
ATOM 654 C C . ALA A 1 81 ? 5.563 1.966 -12.866 1.00 84.75 81 ALA A C 1
ATOM 656 O O . ALA A 1 81 ? 5.247 1.092 -13.671 1.00 84.75 81 ALA A O 1
ATOM 657 N N . ASP A 1 82 ? 6.546 1.826 -11.969 1.00 84.50 82 ASP A N 1
ATOM 658 C CA . ASP A 1 82 ? 7.434 0.655 -11.914 1.00 84.50 82 ASP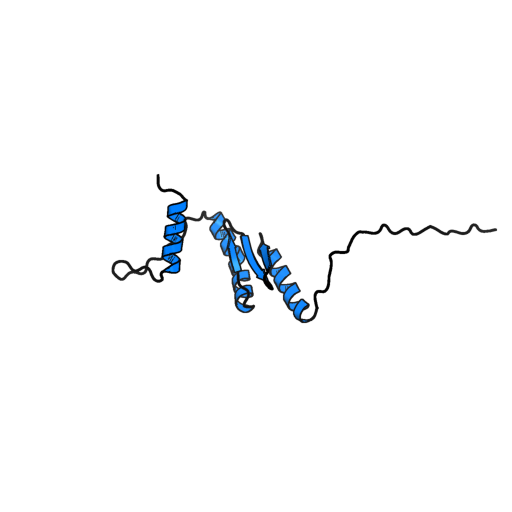 A CA 1
ATOM 659 C C . ASP A 1 82 ? 6.637 -0.644 -11.730 1.00 84.50 82 ASP A C 1
ATOM 661 O O . ASP A 1 82 ? 6.927 -1.669 -12.341 1.00 84.50 82 ASP A O 1
ATOM 665 N N . VAL A 1 83 ? 5.575 -0.602 -10.916 1.00 84.25 83 VAL A N 1
ATOM 666 C CA . VAL A 1 83 ? 4.723 -1.776 -10.684 1.00 84.25 83 VAL A CA 1
ATOM 667 C C . VAL A 1 83 ? 3.890 -2.108 -11.918 1.00 84.25 83 VAL A C 1
ATOM 669 O O . VAL A 1 83 ? 3.674 -3.281 -12.211 1.00 84.25 83 VAL A O 1
ATOM 672 N N . ILE A 1 84 ? 3.393 -1.099 -12.637 1.00 84.25 84 ILE A N 1
ATOM 673 C CA . ILE A 1 84 ? 2.622 -1.307 -13.869 1.00 84.25 84 ILE A CA 1
ATOM 674 C C . ILE A 1 84 ? 3.514 -1.916 -14.950 1.00 84.25 84 ILE A C 1
ATOM 676 O O . ILE A 1 84 ? 3.090 -2.862 -15.609 1.00 84.25 84 ILE A O 1
ATOM 680 N N . GLU A 1 85 ? 4.725 -1.393 -15.126 1.00 84.75 85 GLU A N 1
ATOM 681 C CA . GLU A 1 85 ? 5.714 -1.938 -16.059 1.00 84.75 85 GLU A CA 1
ATOM 682 C C . GLU A 1 85 ? 6.068 -3.384 -15.696 1.00 84.75 85 GLU A C 1
ATOM 684 O O . GLU A 1 85 ? 5.955 -4.278 -16.535 1.00 84.75 85 GLU A O 1
ATOM 689 N N . PHE A 1 86 ? 6.324 -3.648 -14.414 1.00 81.75 86 PHE A N 1
ATOM 690 C CA . PHE A 1 86 ? 6.524 -5.001 -13.904 1.00 81.75 86 PHE A CA 1
ATOM 691 C C . PHE A 1 86 ? 5.327 -5.930 -14.189 1.00 81.75 86 PHE A C 1
ATOM 693 O O . PHE A 1 86 ? 5.495 -7.068 -14.627 1.00 81.75 86 PHE A O 1
ATOM 700 N N . CYS A 1 87 ? 4.094 -5.452 -13.987 1.00 77.00 87 CYS A N 1
ATOM 701 C CA . CYS A 1 87 ? 2.886 -6.232 -14.260 1.00 77.00 87 CYS A CA 1
ATOM 702 C C . CYS A 1 87 ? 2.703 -6.538 -15.752 1.00 77.00 87 CYS A C 1
ATOM 704 O O . CYS A 1 87 ? 2.141 -7.585 -16.071 1.00 77.00 87 CYS A O 1
ATOM 706 N N . LYS A 1 88 ? 3.140 -5.645 -16.652 1.00 79.44 88 LYS A N 1
ATOM 707 C CA . LYS A 1 88 ? 3.088 -5.866 -18.106 1.00 79.44 88 LYS A CA 1
ATOM 708 C C . LYS A 1 88 ? 4.047 -6.978 -18.521 1.00 79.44 88 LYS A C 1
ATOM 710 O O . LYS A 1 88 ? 3.594 -7.941 -19.131 1.00 79.44 88 LYS A O 1
ATOM 715 N N . HIS A 1 89 ? 5.308 -6.906 -18.092 1.00 73.00 89 HIS A N 1
ATOM 716 C CA . HIS A 1 89 ? 6.296 -7.948 -18.387 1.00 73.00 89 HIS A CA 1
ATOM 717 C C . HIS A 1 89 ? 5.884 -9.314 -17.829 1.00 73.00 89 HIS A C 1
ATOM 719 O O . HIS A 1 89 ? 5.943 -10.313 -18.536 1.00 73.00 89 HIS A O 1
ATOM 725 N N . ARG A 1 90 ? 5.289 -9.370 -16.630 1.00 66.31 90 ARG A N 1
ATOM 726 C CA . ARG A 1 90 ? 4.793 -10.643 -16.072 1.00 66.31 90 ARG A CA 1
ATOM 727 C C . ARG A 1 90 ? 3.683 -11.300 -16.910 1.00 66.31 90 ARG A C 1
ATOM 729 O O . ARG A 1 90 ? 3.521 -12.519 -16.869 1.00 66.31 90 ARG A O 1
ATOM 736 N N . VAL A 1 91 ? 2.869 -10.521 -17.630 1.00 59.34 91 VAL A N 1
ATOM 737 C CA . VAL A 1 91 ? 1.860 -11.080 -18.551 1.00 59.34 91 VAL A CA 1
ATOM 738 C C . VAL A 1 91 ? 2.537 -11.702 -19.776 1.00 59.34 91 VAL A C 1
ATOM 740 O O . VAL A 1 91 ? 2.081 -12.747 -20.238 1.00 59.34 91 VAL A O 1
ATOM 743 N N . GLU A 1 92 ? 3.636 -11.112 -20.247 1.00 53.72 92 GLU A N 1
ATOM 744 C CA . GLU A 1 92 ? 4.456 -11.614 -21.359 1.00 53.72 92 GLU A CA 1
ATOM 745 C C . GLU A 1 92 ? 5.226 -12.888 -20.957 1.00 53.72 92 GLU A C 1
ATOM 747 O O . GLU A 1 92 ? 5.288 -13.847 -21.727 1.00 53.72 92 GLU A O 1
ATOM 752 N N . ASP A 1 93 ? 5.685 -12.967 -19.706 1.00 48.88 93 ASP A N 1
ATOM 753 C CA . ASP A 1 93 ? 6.455 -14.094 -19.158 1.00 48.88 93 ASP A CA 1
ATOM 754 C C . ASP A 1 93 ? 5.648 -15.369 -18.914 1.00 48.88 93 ASP A C 1
ATOM 756 O O . ASP A 1 93 ? 6.222 -16.451 -18.785 1.00 48.88 93 ASP A O 1
ATOM 760 N N . ARG A 1 94 ? 4.307 -15.318 -18.946 1.00 48.91 94 ARG A N 1
ATOM 761 C CA . ARG A 1 94 ? 3.532 -16.568 -19.083 1.00 48.91 94 ARG A CA 1
ATOM 762 C C . ARG A 1 94 ? 3.875 -17.318 -20.379 1.00 48.91 94 ARG A C 1
ATOM 764 O O . ARG A 1 94 ? 3.560 -18.500 -20.477 1.00 48.91 94 ARG A O 1
ATOM 771 N N . ASN A 1 95 ? 4.536 -16.647 -21.327 1.00 43.56 95 ASN A N 1
ATOM 772 C CA . ASN A 1 95 ? 5.131 -17.205 -22.535 1.00 43.56 95 ASN A CA 1
ATOM 773 C C . ASN A 1 95 ? 6.674 -17.197 -22.537 1.00 43.56 95 ASN A C 1
ATOM 775 O O . ASN A 1 95 ? 7.263 -17.549 -23.558 1.00 43.56 95 ASN A O 1
ATOM 779 N N . PHE A 1 96 ? 7.344 -16.832 -21.438 1.00 35.97 96 PHE A N 1
ATOM 780 C CA . PHE A 1 96 ? 8.805 -16.741 -21.384 1.00 35.97 96 PHE A CA 1
ATOM 781 C C . PHE A 1 96 ? 9.367 -17.296 -20.068 1.00 35.97 96 PHE A C 1
ATOM 783 O O . PHE A 1 96 ? 9.240 -16.728 -18.988 1.00 35.97 96 PHE A O 1
ATOM 790 N N . SER A 1 97 ? 10.007 -18.460 -20.189 1.00 31.03 97 SER A N 1
ATOM 791 C CA . SER A 1 97 ? 10.736 -19.135 -19.119 1.00 31.03 97 SER A CA 1
ATOM 792 C C . SER A 1 97 ? 12.004 -18.354 -18.774 1.00 31.03 97 SER A C 1
ATOM 794 O O . SER A 1 97 ? 12.964 -18.357 -19.546 1.00 31.03 97 SER A O 1
ATOM 796 N N . TRP A 1 98 ? 12.042 -17.730 -17.597 1.00 34.66 98 TRP A N 1
ATOM 797 C CA . TRP A 1 98 ? 13.231 -17.058 -17.075 1.00 34.66 98 TRP A CA 1
ATOM 798 C C . TRP A 1 98 ? 14.329 -18.054 -16.689 1.00 34.66 98 TRP A C 1
ATOM 800 O O . TRP A 1 98 ? 14.451 -18.458 -15.533 1.00 34.66 98 TRP A O 1
ATOM 810 N N . HIS A 1 99 ? 15.185 -18.400 -17.647 1.00 34.44 99 HIS A N 1
ATOM 811 C CA . HIS A 1 99 ? 16.553 -18.787 -17.331 1.00 34.44 99 HIS A CA 1
ATOM 812 C C . HIS A 1 99 ? 17.502 -17.621 -17.622 1.00 34.44 99 HIS A C 1
ATOM 814 O O . HIS A 1 99 ? 17.695 -17.228 -18.765 1.00 34.44 99 HIS A O 1
ATOM 820 N N . ASN A 1 100 ? 18.098 -17.141 -16.528 1.00 42.28 100 ASN A N 1
ATOM 821 C CA . ASN A 1 100 ? 19.356 -16.411 -16.395 1.00 42.28 100 ASN A CA 1
ATOM 822 C C . ASN A 1 100 ? 19.546 -15.084 -17.137 1.00 42.28 100 ASN A C 1
ATOM 824 O O . ASN A 1 100 ? 19.716 -15.017 -18.348 1.00 42.28 100 ASN A O 1
ATOM 828 N N . THR A 1 101 ? 19.782 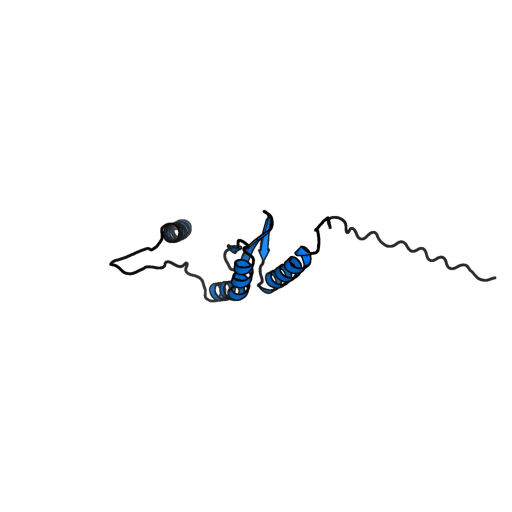-14.032 -16.352 1.00 44.47 101 THR A N 1
ATOM 829 C CA . THR A 1 101 ? 20.750 -12.994 -16.730 1.00 44.47 101 THR A CA 1
ATOM 830 C C . THR A 1 101 ? 21.487 -12.498 -15.484 1.00 44.47 101 THR A C 1
ATOM 832 O O . THR A 1 101 ? 21.260 -11.403 -14.985 1.00 44.47 101 THR A O 1
ATOM 835 N N . LEU A 1 102 ? 22.388 -13.338 -14.976 1.00 39.38 102 LEU A N 1
ATOM 836 C CA . LEU A 1 102 ? 23.580 -12.909 -14.242 1.00 39.38 102 LEU A CA 1
ATOM 837 C C . LEU A 1 102 ? 24.789 -13.300 -15.098 1.00 39.38 102 LEU A C 1
ATOM 839 O O . LEU A 1 102 ? 25.571 -14.141 -14.703 1.00 39.38 102 LEU A O 1
ATOM 843 N N . ASP A 1 103 ? 24.860 -12.758 -16.314 1.00 38.16 103 ASP A N 1
ATOM 844 C CA . ASP A 1 103 ? 26.071 -12.733 -17.144 1.00 38.16 103 ASP A CA 1
ATOM 845 C C . ASP A 1 103 ? 25.852 -11.719 -18.272 1.00 38.16 103 ASP A C 1
ATOM 847 O O . ASP A 1 103 ? 25.450 -12.029 -19.392 1.00 38.16 103 ASP A O 1
ATOM 851 N N . ARG A 1 104 ? 26.047 -10.446 -17.937 1.00 38.22 104 ARG A N 1
ATOM 852 C CA . ARG A 1 104 ? 26.395 -9.406 -18.910 1.00 38.22 104 ARG A CA 1
ATOM 853 C C . ARG A 1 104 ? 27.523 -8.583 -18.313 1.00 38.22 104 ARG A C 1
ATOM 855 O O . ARG A 1 104 ? 27.340 -7.439 -17.909 1.00 38.22 104 ARG A O 1
ATOM 862 N N . THR A 1 105 ? 28.700 -9.185 -18.230 1.00 45.41 105 THR A N 1
ATOM 863 C CA . THR A 1 105 ? 29.933 -8.414 -18.359 1.00 45.41 105 THR A CA 1
ATOM 864 C C . THR A 1 105 ? 30.012 -7.920 -19.808 1.00 45.41 105 THR A C 1
ATOM 866 O O . THR A 1 105 ? 29.808 -8.708 -20.732 1.00 45.41 105 THR A O 1
ATOM 869 N N . PRO A 1 106 ? 30.253 -6.624 -20.061 1.00 39.81 106 PRO A N 1
ATOM 870 C CA . PRO A 1 106 ? 30.576 -6.164 -21.400 1.00 39.81 106 PRO A CA 1
ATOM 871 C C . PRO A 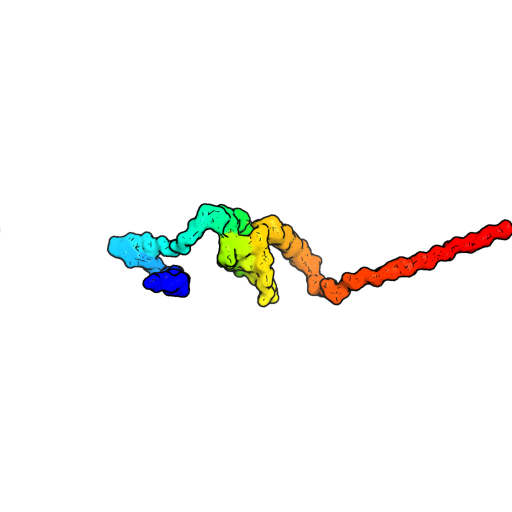1 106 ? 32.008 -6.608 -21.710 1.00 39.81 106 PRO A C 1
ATOM 873 O O . PRO A 1 106 ? 32.973 -5.941 -21.338 1.00 39.81 106 PRO A O 1
ATOM 876 N N . GLU A 1 107 ? 32.151 -7.762 -22.358 1.00 37.66 107 GLU A N 1
ATOM 877 C CA . GLU A 1 107 ? 33.401 -8.121 -23.015 1.00 37.66 107 GLU A CA 1
ATOM 878 C C . GLU A 1 107 ? 33.583 -7.156 -24.191 1.00 37.66 107 GLU A C 1
ATOM 880 O O . GLU A 1 107 ? 32.854 -7.166 -25.183 1.00 37.66 107 GLU A O 1
ATOM 885 N N . VAL A 1 108 ? 34.504 -6.221 -23.984 1.00 45.47 108 VAL A N 1
ATOM 886 C CA . VAL A 1 108 ? 34.996 -5.251 -24.952 1.00 45.47 108 VAL A CA 1
ATOM 887 C C . VAL A 1 108 ? 35.286 -5.935 -26.288 1.00 45.47 108 VAL A C 1
ATOM 889 O O . VAL A 1 108 ? 36.194 -6.752 -26.408 1.00 45.47 108 VAL A O 1
ATOM 892 N N . ALA A 1 109 ? 34.498 -5.577 -27.300 1.00 39.53 109 ALA A N 1
ATOM 893 C CA . ALA A 1 109 ? 34.673 -6.007 -28.675 1.00 39.53 109 ALA A CA 1
ATOM 894 C C . ALA A 1 109 ? 36.056 -5.582 -29.199 1.00 39.53 109 ALA A C 1
ATOM 896 O O . ALA A 1 109 ? 36.256 -4.459 -29.662 1.00 39.53 109 ALA A O 1
ATOM 897 N N . ALA A 1 110 ? 37.011 -6.508 -29.150 1.00 44.56 110 ALA A N 1
ATOM 898 C CA . ALA A 1 110 ? 38.171 -6.500 -30.016 1.00 44.56 110 ALA A CA 1
ATOM 899 C C . ALA A 1 110 ? 37.692 -6.804 -31.444 1.00 44.56 110 ALA A C 1
ATOM 901 O O . ALA A 1 110 ? 37.427 -7.948 -31.798 1.00 44.56 110 ALA A O 1
ATOM 902 N N . THR A 1 111 ? 37.557 -5.774 -32.275 1.00 43.12 111 THR A N 1
ATOM 903 C CA . THR A 1 111 ? 37.618 -5.929 -33.732 1.00 43.12 111 THR A CA 1
ATOM 904 C C . THR A 1 111 ? 38.915 -5.289 -34.182 1.00 43.12 111 THR A C 1
ATOM 906 O O . THR A 1 111 ? 39.055 -4.069 -34.215 1.00 43.12 111 THR A O 1
ATOM 909 N N . ALA A 1 112 ? 39.889 -6.150 -34.460 1.00 39.62 112 ALA A N 1
ATOM 910 C CA . ALA A 1 112 ? 41.083 -5.793 -35.193 1.00 39.62 112 ALA A CA 1
ATOM 911 C C . ALA A 1 112 ? 40.670 -5.281 -36.579 1.00 39.62 112 ALA A C 1
ATOM 913 O O . ALA A 1 112 ? 40.032 -5.994 -37.353 1.00 39.62 112 ALA A O 1
ATOM 914 N N . SER A 1 113 ? 41.041 -4.039 -36.880 1.00 46.19 113 SER A N 1
ATOM 915 C CA . SER A 1 113 ? 41.075 -3.516 -38.240 1.00 46.19 113 SER A CA 1
ATOM 916 C C . SER A 1 113 ? 42.123 -4.293 -39.038 1.00 46.19 113 SER A C 1
ATOM 918 O O . SER A 1 113 ? 43.318 -4.049 -38.895 1.00 46.19 113 SER A O 1
ATOM 920 N N . ILE A 1 114 ? 41.674 -5.228 -39.872 1.00 42.78 114 ILE A N 1
ATOM 921 C CA . ILE A 1 114 ? 42.442 -5.730 -41.012 1.00 42.78 114 ILE A CA 1
ATOM 922 C C . ILE A 1 114 ? 42.070 -4.819 -42.182 1.00 42.78 114 ILE A C 1
ATOM 924 O O . ILE A 1 114 ? 40.967 -4.899 -42.717 1.00 42.78 114 ILE A O 1
ATOM 928 N N . ILE A 1 115 ? 42.966 -3.895 -42.517 1.00 53.09 115 ILE A N 1
ATOM 929 C CA . ILE A 1 115 ? 42.987 -3.212 -43.810 1.00 53.09 115 ILE A CA 1
ATOM 930 C C . ILE A 1 115 ? 44.313 -3.634 -44.435 1.00 53.09 115 ILE A C 1
ATOM 932 O O . ILE A 1 115 ? 45.372 -3.218 -43.966 1.00 53.09 115 ILE A O 1
ATOM 936 N N . ASP A 1 116 ? 44.244 -4.505 -45.439 1.00 47.19 116 ASP A N 1
ATOM 937 C CA . ASP A 1 116 ? 45.378 -4.827 -46.301 1.00 47.19 116 ASP A CA 1
ATOM 938 C C . ASP A 1 116 ? 45.802 -3.581 -47.110 1.00 47.19 116 ASP A C 1
ATOM 940 O O . ASP A 1 116 ? 44.937 -2.827 -47.573 1.00 47.19 116 ASP A O 1
ATOM 944 N N . PRO A 1 117 ? 47.111 -3.334 -47.291 1.00 59.81 117 PRO A N 1
ATOM 945 C CA . PRO A 1 117 ? 47.607 -2.277 -48.166 1.00 59.81 117 PRO A CA 1
ATOM 946 C C . PRO A 1 117 ? 47.495 -2.692 -49.649 1.00 59.81 117 PRO A C 1
ATOM 948 O O . PRO A 1 117 ? 47.758 -3.852 -49.967 1.00 59.81 117 PRO A O 1
ATOM 951 N N . PRO A 1 118 ? 47.132 -1.781 -50.572 1.00 63.81 118 PRO A N 1
ATOM 952 C CA . PRO A 1 118 ? 47.211 -2.050 -52.007 1.00 63.81 118 PRO A CA 1
ATOM 953 C C . PRO A 1 118 ? 48.654 -1.917 -52.539 1.00 63.81 118 PRO A C 1
ATOM 955 O O . PRO A 1 118 ? 49.435 -1.149 -51.974 1.00 63.81 118 PRO A O 1
ATOM 958 N N . ASP A 1 119 ? 48.948 -2.673 -53.609 1.00 56.31 119 ASP A N 1
ATOM 959 C CA . ASP A 1 119 ? 50.190 -2.707 -54.420 1.00 56.31 119 ASP A CA 1
ATOM 960 C C . ASP A 1 119 ? 50.854 -1.340 -54.690 1.00 56.31 119 ASP A C 1
ATOM 962 O O . ASP A 1 119 ? 50.131 -0.368 -55.027 1.00 56.31 119 ASP A O 1
#

Radius of gyration: 24.87 Å; chains: 1; bounding box: 73×34×82 Å

pLDDT: mean 72.69, std 17.46, range [31.03, 89.56]

InterPro domains:
  IPR042566 L1 transposable element, C-terminal domain [G3DSA:3.30.250.20] (20-96)

Organism: Pleurodeles waltl (NCBI:txid8319)

Sequence (119 aa):
MLSCRDRYTTLRLAWEREPLQNEGSMLLLFPDFTLAMQEGCQKYSVVKNTLRCQGLKYNILYPALLRVEIDGQHCIFSTPADVIEFCKHRVEDRNFSWHNTLDRTPEVAATASIIDPPD

Foldseek 3Di:
DDDPVNVVVVLVCPVVPPFDDDPNDTDDDDDDADPVQVVLQVQCVVVVVVCVVVVWDWDADPRRWIWTQDPNDIDIHRHNVVSVVVSVVVVVCVVPDDDDDPDDDPPPDPDDDDDDDDD